Protein AF-A0A9N9JQ10-F1 (afdb_monomer_lite)

InterPro domains:
  IPR001810 F-box domain [PF12937] (67-104)
  IPR001810 F-box domain [SM00256] (65-105)
  IPR036047 F-box-like domain superfamily [SSF81383] (67-105)

Structure (mmCIF, N/CA/C/O backbone):
data_AF-A0A9N9JQ10-F1
#
_entry.id   AF-A0A9N9JQ10-F1
#
loop_
_atom_site.group_PDB
_atom_site.id
_atom_site.type_symbol
_atom_site.label_atom_id
_atom_site.label_alt_id
_atom_site.label_comp_id
_atom_site.label_asym_id
_atom_site.label_entity_id
_atom_site.label_seq_id
_atom_site.pdbx_PDB_ins_code
_atom_site.Cartn_x
_atom_site.Cartn_y
_atom_site.Cartn_z
_atom_site.occupancy
_atom_site.B_iso_or_equiv
_atom_site.auth_seq_id
_atom_site.auth_comp_id
_atom_site.auth_asym_id
_atom_site.auth_atom_id
_atom_site.pdbx_PDB_model_num
ATOM 1 N N . LYS A 1 1 ? -22.721 3.435 28.024 1.00 47.81 1 LYS A N 1
ATOM 2 C CA . LYS A 1 1 ? -23.141 2.396 27.047 1.00 47.81 1 LYS A CA 1
ATOM 3 C C . LYS A 1 1 ? -23.356 3.107 25.710 1.00 47.81 1 LYS A C 1
ATOM 5 O O . LYS A 1 1 ? -24.280 3.898 25.628 1.00 47.81 1 LYS A O 1
ATOM 10 N N . VAL A 1 2 ? -22.457 2.954 24.731 1.00 46.84 2 VAL A N 1
ATOM 11 C CA . VAL A 1 2 ? -22.598 3.618 23.416 1.00 46.84 2 VAL A CA 1
ATOM 12 C C . VAL A 1 2 ? -23.764 2.974 22.666 1.00 46.84 2 VAL A C 1
ATOM 14 O O . VAL A 1 2 ? -23.830 1.746 22.578 1.00 46.84 2 VAL A O 1
ATOM 17 N N . ASN A 1 3 ? -24.701 3.789 22.181 1.00 47.31 3 ASN A N 1
ATOM 18 C CA . ASN A 1 3 ? -25.858 3.320 21.431 1.00 47.31 3 ASN A CA 1
ATOM 19 C C . ASN A 1 3 ? -25.412 2.877 20.023 1.00 47.31 3 ASN A C 1
ATOM 21 O O . ASN A 1 3 ? -25.017 3.713 19.220 1.00 47.31 3 ASN A O 1
ATOM 25 N N . ARG A 1 4 ? -25.441 1.568 19.731 1.00 53.97 4 ARG A N 1
ATOM 26 C CA . ARG A 1 4 ? -25.053 0.999 18.418 1.00 53.97 4 ARG A CA 1
ATOM 27 C C . ARG A 1 4 ? -26.224 0.856 17.435 1.00 53.97 4 ARG A C 1
ATOM 29 O O . ARG A 1 4 ? -26.049 0.261 16.380 1.00 53.97 4 ARG A O 1
ATOM 36 N N . SER A 1 5 ? -27.415 1.342 17.792 1.00 55.88 5 SER A N 1
ATOM 37 C CA . SER A 1 5 ? -28.632 1.201 16.974 1.00 55.88 5 SER A CA 1
ATOM 38 C C . SER A 1 5 ? -28.751 2.235 15.849 1.00 55.88 5 SER A C 1
ATOM 40 O O . SER A 1 5 ? -29.550 2.051 14.939 1.00 55.88 5 SER A O 1
ATOM 42 N N . ILE A 1 6 ? -27.940 3.297 15.880 1.00 57.84 6 ILE A N 1
ATOM 43 C CA . ILE A 1 6 ? -27.966 4.377 14.891 1.00 57.84 6 ILE A CA 1
ATOM 44 C C . ILE A 1 6 ? -26.711 4.246 14.031 1.00 57.84 6 ILE A C 1
ATOM 46 O O . ILE A 1 6 ? -25.641 4.743 14.381 1.00 57.84 6 ILE A O 1
ATOM 50 N N . SER A 1 7 ? -26.810 3.529 12.914 1.00 55.62 7 SER A N 1
ATOM 51 C CA . SER A 1 7 ? -25.787 3.606 11.876 1.00 55.62 7 SER A CA 1
ATOM 52 C C . SER A 1 7 ? -26.029 4.875 11.066 1.00 55.62 7 SER A C 1
ATOM 54 O O . SER A 1 7 ? -27.005 4.949 10.323 1.00 55.62 7 SER A O 1
ATOM 56 N N . PHE A 1 8 ? -25.154 5.868 11.205 1.00 62.06 8 PHE A N 1
ATOM 57 C CA . PHE A 1 8 ? -25.150 7.025 10.314 1.00 62.06 8 PHE A CA 1
ATOM 58 C C . PHE A 1 8 ? -24.617 6.558 8.957 1.00 62.06 8 PHE A C 1
ATOM 60 O O . PHE A 1 8 ? -23.419 6.318 8.789 1.00 62.06 8 PHE A O 1
ATOM 67 N N . VAL A 1 9 ? -25.535 6.317 8.025 1.00 61.84 9 VAL A N 1
ATOM 68 C CA . VAL A 1 9 ? -25.223 5.944 6.644 1.00 61.84 9 VAL A CA 1
ATOM 69 C C . VAL A 1 9 ? -25.007 7.238 5.867 1.00 61.84 9 VAL A C 1
ATOM 71 O O . VAL A 1 9 ? -25.869 8.114 5.882 1.00 61.84 9 VAL A O 1
AT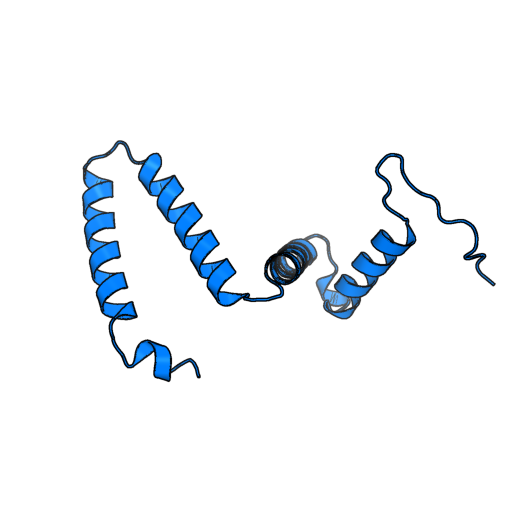OM 74 N N . ASN A 1 10 ? -23.848 7.390 5.226 1.00 66.75 10 ASN A N 1
ATOM 75 C CA . ASN A 1 10 ? -23.624 8.514 4.314 1.00 66.75 10 ASN A CA 1
ATOM 76 C C . ASN A 1 10 ? -24.435 8.309 3.013 1.00 66.75 10 ASN A C 1
ATOM 78 O O . ASN A 1 10 ? -24.823 7.184 2.710 1.00 66.75 10 ASN A O 1
ATOM 82 N N . LEU A 1 11 ? -24.631 9.356 2.205 1.00 67.06 11 LEU A N 1
ATOM 83 C CA . LEU A 1 11 ? -25.316 9.315 0.898 1.00 67.06 11 LEU A CA 1
ATOM 84 C C . LEU A 1 11 ? -24.810 8.189 -0.026 1.00 67.06 11 LEU A C 1
ATOM 86 O O . LEU A 1 11 ? -25.557 7.678 -0.852 1.00 67.06 11 LEU A O 1
ATOM 90 N N . ASN A 1 12 ? -23.560 7.761 0.162 1.00 69.31 12 ASN A N 1
ATOM 91 C CA . ASN A 1 12 ? -22.900 6.726 -0.633 1.00 69.31 12 ASN A CA 1
ATOM 92 C C . ASN A 1 12 ? -23.055 5.306 -0.047 1.00 69.31 12 ASN A C 1
ATOM 94 O O . ASN A 1 12 ? -22.368 4.387 -0.483 1.00 69.31 12 ASN A O 1
ATOM 98 N N . GLY A 1 13 ? -23.886 5.113 0.983 1.00 67.12 13 GLY A N 1
ATOM 99 C CA . GLY A 1 13 ? -24.114 3.806 1.612 1.00 67.12 13 GLY A CA 1
ATOM 100 C C . GLY A 1 13 ? -23.020 3.351 2.588 1.00 67.12 13 GLY A C 1
ATOM 101 O O . GLY A 1 13 ? -23.129 2.281 3.183 1.00 67.12 13 GLY A O 1
ATOM 102 N N . THR A 1 14 ? -21.963 4.141 2.799 1.00 67.75 14 THR A N 1
ATOM 103 C CA . THR A 1 14 ? -20.877 3.774 3.719 1.00 67.75 14 THR A CA 1
ATOM 104 C C . THR A 1 14 ? -21.297 3.989 5.173 1.00 67.75 14 THR A C 1
ATOM 106 O O . THR A 1 14 ? -21.609 5.108 5.583 1.00 67.75 14 THR A O 1
ATOM 109 N N . HIS A 1 15 ? -21.259 2.922 5.973 1.00 77.88 15 HIS A N 1
ATOM 110 C CA . HIS A 1 15 ? -21.521 2.980 7.411 1.00 77.88 15 HIS A CA 1
ATOM 111 C C . HIS A 1 15 ? -20.292 3.501 8.173 1.00 77.88 15 HIS A C 1
ATOM 113 O O . HIS A 1 15 ? -19.177 3.018 7.962 1.00 77.88 15 HIS A O 1
ATOM 119 N N . THR A 1 16 ? -20.479 4.400 9.142 1.00 78.44 16 THR A N 1
ATOM 120 C CA . THR A 1 16 ? -19.405 4.850 10.056 1.00 78.44 16 THR A CA 1
ATOM 121 C C . THR A 1 16 ? -18.677 3.690 10.739 1.00 78.44 16 THR A C 1
ATOM 123 O O . THR A 1 16 ? -17.451 3.693 10.807 1.00 78.44 16 THR A O 1
ATOM 126 N N . ASN A 1 17 ? -19.399 2.635 11.125 1.00 78.69 17 ASN A N 1
ATOM 127 C CA . ASN A 1 17 ? -18.815 1.412 11.691 1.00 78.69 17 ASN A CA 1
ATOM 128 C C . ASN A 1 17 ? -17.789 0.741 10.760 1.00 78.69 17 ASN A C 1
ATOM 130 O O . ASN A 1 17 ? -16.806 0.167 11.226 1.00 78.69 17 ASN A O 1
ATOM 134 N N . MET A 1 18 ? -18.002 0.813 9.444 1.00 80.25 18 MET A N 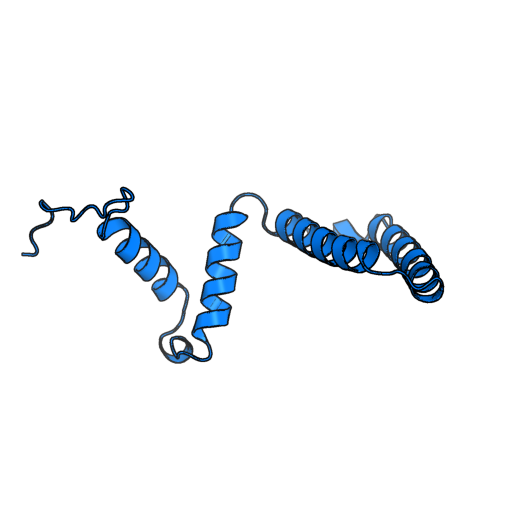1
ATOM 135 C CA . MET A 1 18 ? -17.078 0.260 8.453 1.00 80.25 18 MET A CA 1
ATOM 136 C C . MET A 1 18 ? -15.798 1.098 8.373 1.00 80.25 18 MET A C 1
ATOM 138 O O . MET A 1 18 ? -14.696 0.547 8.330 1.00 80.25 18 MET A O 1
ATOM 142 N N . ILE A 1 19 ? -15.932 2.426 8.419 1.00 81.94 19 ILE A N 1
ATOM 143 C CA . ILE A 1 19 ? -14.802 3.362 8.446 1.00 81.94 19 ILE A CA 1
ATOM 144 C C . ILE A 1 19 ? -13.982 3.152 9.728 1.00 81.94 19 ILE A C 1
ATOM 146 O O . ILE A 1 19 ? -12.772 2.934 9.664 1.00 81.94 19 ILE A O 1
ATOM 150 N N . GLU A 1 20 ? -14.632 3.122 10.892 1.00 83.88 20 GLU A N 1
ATOM 151 C CA . GLU A 1 20 ? -13.982 2.881 12.187 1.00 83.88 20 GLU A CA 1
ATOM 152 C C . GLU A 1 20 ? -13.315 1.504 12.266 1.00 83.88 20 GLU A C 1
ATOM 154 O O . GLU A 1 20 ? -12.186 1.384 12.751 1.00 83.88 20 GLU A O 1
ATOM 159 N N . GLY A 1 21 ? -13.980 0.466 11.751 1.00 85.69 21 GLY A N 1
ATOM 160 C CA . GLY A 1 21 ? -13.427 -0.883 11.652 1.00 85.69 21 GLY A CA 1
ATOM 161 C C . GLY A 1 21 ? -12.165 -0.921 10.791 1.00 85.69 21 GLY A C 1
ATOM 162 O O . GLY A 1 21 ? -11.162 -1.521 11.182 1.00 85.69 21 GLY A O 1
ATOM 163 N N . THR A 1 22 ? -12.174 -0.205 9.665 1.00 86.75 22 THR A N 1
ATOM 164 C CA . THR A 1 22 ? -11.018 -0.085 8.767 1.00 86.75 22 THR A CA 1
ATOM 165 C C . THR A 1 22 ? -9.850 0.617 9.460 1.00 86.75 22 THR A C 1
ATOM 167 O O . THR A 1 22 ? -8.737 0.086 9.488 1.00 86.75 22 THR A O 1
ATOM 170 N N . TRP A 1 23 ? -10.107 1.752 10.117 1.00 87.69 23 TRP A N 1
ATOM 171 C CA . TRP A 1 23 ? -9.094 2.474 10.893 1.00 87.69 23 TRP A CA 1
ATOM 172 C C . TRP A 1 23 ? -8.541 1.655 12.052 1.00 87.69 23 TRP A C 1
ATOM 174 O O . TRP A 1 23 ? -7.354 1.748 12.373 1.00 87.69 23 TRP A O 1
ATOM 184 N N . ARG A 1 24 ? -9.378 0.848 12.708 1.00 89.25 24 ARG A N 1
ATOM 185 C CA . ARG A 1 24 ? -8.923 -0.057 13.763 1.00 89.25 24 ARG A CA 1
ATOM 186 C C . ARG A 1 24 ? -8.013 -1.146 13.201 1.00 89.25 24 ARG A C 1
ATOM 188 O O . ARG A 1 24 ? -6.957 -1.377 13.783 1.00 89.25 24 ARG A O 1
ATOM 195 N N . GLY A 1 25 ? -8.371 -1.742 12.063 1.00 87.69 25 GLY A N 1
ATOM 196 C CA . GLY A 1 25 ? -7.531 -2.715 11.362 1.00 87.69 25 GLY A CA 1
ATOM 197 C C . GLY A 1 25 ? -6.154 -2.156 10.992 1.00 87.69 25 GLY A C 1
ATOM 198 O O . GLY A 1 25 ? -5.145 -2.812 11.243 1.00 87.69 25 GLY A O 1
ATOM 199 N N . LEU A 1 26 ? -6.101 -0.921 10.483 1.00 89.06 26 LEU A N 1
ATOM 200 C CA . LEU A 1 26 ? -4.848 -0.222 10.189 1.00 89.06 26 LEU A CA 1
ATOM 201 C C . LEU A 1 26 ? -4.024 0.018 11.465 1.00 89.06 26 LEU A C 1
ATOM 203 O O . LEU A 1 26 ? -2.864 -0.377 11.550 1.00 89.06 26 LEU A O 1
ATOM 207 N N . LYS A 1 27 ? -4.631 0.624 12.494 1.00 87.44 27 LYS A N 1
ATOM 208 C CA . LYS A 1 27 ? -3.931 0.983 13.739 1.00 87.44 27 LYS A CA 1
ATOM 209 C C . LYS A 1 27 ? -3.349 -0.226 14.470 1.00 87.44 27 LYS A C 1
ATOM 211 O O . LYS A 1 27 ? -2.299 -0.082 15.085 1.00 87.44 27 LYS A O 1
ATOM 216 N N . ILE A 1 28 ? -3.993 -1.393 14.414 1.00 89.12 28 ILE A N 1
ATOM 217 C CA . ILE A 1 28 ? -3.475 -2.626 15.035 1.00 89.12 28 ILE A CA 1
ATOM 218 C C . ILE A 1 28 ? -2.131 -3.044 14.416 1.00 89.12 28 ILE A C 1
ATOM 220 O O . ILE A 1 28 ? -1.276 -3.559 15.129 1.00 89.12 28 ILE A O 1
ATOM 224 N N . ARG A 1 29 ? -1.918 -2.784 13.120 1.00 84.31 29 ARG A N 1
ATOM 225 C CA . ARG A 1 29 ? -0.696 -3.174 12.398 1.00 84.31 29 ARG A CA 1
ATOM 226 C C . ARG A 1 29 ? 0.449 -2.169 12.537 1.00 84.31 29 ARG A C 1
ATOM 228 O O . ARG A 1 29 ? 1.601 -2.531 12.339 1.00 84.31 29 ARG A O 1
ATOM 235 N N . ILE A 1 30 ? 0.147 -0.922 12.897 1.00 88.75 30 ILE A N 1
ATOM 236 C CA . ILE A 1 30 ? 1.136 0.156 13.011 1.00 88.75 30 ILE A CA 1
ATOM 237 C C . ILE A 1 30 ? 1.441 0.413 14.485 1.00 88.75 30 ILE A C 1
ATOM 239 O O . ILE A 1 30 ? 0.545 0.779 15.257 1.00 88.75 30 ILE A O 1
ATOM 243 N N . GLN A 1 31 ? 2.711 0.296 14.884 1.00 87.94 31 GLN A N 1
ATOM 244 C CA . GLN A 1 31 ? 3.117 0.676 16.239 1.00 87.94 31 GLN A CA 1
ATOM 245 C C . GLN A 1 31 ? 2.833 2.167 16.488 1.00 87.94 31 GLN A C 1
ATOM 247 O O . GLN A 1 31 ? 3.026 2.974 15.580 1.00 87.94 31 GLN A O 1
ATOM 252 N N . PRO A 1 32 ? 2.437 2.580 17.707 1.00 88.25 32 PRO A N 1
ATOM 253 C CA . PRO A 1 32 ? 2.068 3.970 17.994 1.00 88.25 32 PRO A CA 1
ATOM 254 C C . PRO A 1 32 ? 3.095 5.016 17.535 1.00 88.25 32 PRO A C 1
ATOM 256 O O . PRO A 1 32 ? 2.705 6.033 16.970 1.00 88.25 32 PRO A O 1
ATOM 259 N N . ARG A 1 33 ? 4.396 4.725 17.690 1.00 87.12 33 ARG A N 1
ATOM 260 C CA . ARG A 1 33 ? 5.509 5.600 17.275 1.00 87.12 33 ARG A CA 1
ATOM 261 C C . ARG A 1 33 ? 5.575 5.875 15.764 1.00 87.12 33 ARG A C 1
ATOM 263 O O . ARG A 1 33 ? 6.203 6.839 15.356 1.00 87.12 33 ARG A O 1
ATOM 270 N N . TYR A 1 34 ? 4.930 5.043 14.947 1.00 85.94 34 TYR A N 1
ATOM 271 C CA . TYR A 1 34 ? 4.914 5.149 13.486 1.00 85.94 34 TYR A CA 1
ATOM 272 C C . TYR A 1 34 ? 3.601 5.721 12.930 1.00 85.94 34 TYR A C 1
ATOM 274 O O . TYR A 1 34 ? 3.411 5.763 11.720 1.00 85.94 34 TYR A O 1
ATOM 282 N N . ARG A 1 35 ? 2.683 6.175 13.796 1.00 86.25 35 ARG A N 1
ATOM 283 C CA . ARG A 1 35 ? 1.392 6.767 13.393 1.00 86.25 35 ARG A CA 1
ATOM 284 C C . ARG A 1 35 ? 1.466 8.283 13.153 1.00 86.25 35 ARG A C 1
ATOM 286 O O . ARG A 1 35 ? 0.429 8.938 13.125 1.00 86.25 35 ARG A O 1
ATOM 293 N N . GLY A 1 36 ? 2.672 8.836 13.022 1.00 87.44 36 GLY A N 1
ATOM 294 C CA . GLY A 1 36 ? 2.885 10.228 12.624 1.00 87.44 36 GLY A CA 1
ATOM 295 C C . GLY A 1 36 ? 2.574 10.443 11.143 1.00 87.44 36 GLY A C 1
ATOM 296 O O . GLY A 1 36 ? 2.642 9.497 10.359 1.00 87.44 36 GLY A O 1
ATOM 297 N N . ILE A 1 37 ? 2.251 11.683 10.766 1.00 83.25 37 ILE A N 1
ATOM 298 C CA . ILE A 1 37 ? 1.802 12.036 9.410 1.00 83.25 37 ILE A CA 1
ATOM 299 C C . ILE A 1 37 ? 2.807 11.628 8.320 1.00 83.25 37 ILE A C 1
ATOM 301 O O . ILE A 1 37 ? 2.409 11.108 7.289 1.00 83.25 37 ILE A O 1
ATOM 305 N N . GLU A 1 38 ? 4.107 11.733 8.601 1.00 83.56 38 GLU A N 1
ATOM 306 C CA . GLU A 1 38 ? 5.182 11.390 7.657 1.00 83.56 38 GLU A CA 1
ATOM 307 C C . GLU A 1 38 ? 5.348 9.880 7.426 1.00 83.56 38 GLU A C 1
ATOM 309 O O . GLU A 1 38 ? 5.864 9.439 6.401 1.00 83.56 38 GLU A O 1
ATOM 314 N N . LEU A 1 39 ? 4.954 9.061 8.404 1.00 82.19 39 LEU A N 1
ATOM 315 C CA . LEU A 1 39 ? 5.185 7.615 8.373 1.00 82.19 39 LEU A CA 1
ATOM 316 C C . LEU A 1 39 ? 3.916 6.848 8.026 1.00 82.19 39 LEU A C 1
ATOM 318 O O . LEU A 1 39 ? 3.994 5.803 7.378 1.00 82.19 39 LEU A O 1
ATOM 322 N N . ILE A 1 40 ? 2.751 7.369 8.414 1.00 86.62 40 ILE A N 1
ATOM 323 C CA . ILE A 1 40 ? 1.469 6.692 8.241 1.00 86.62 40 ILE A CA 1
ATOM 324 C C . ILE A 1 40 ? 1.106 6.488 6.769 1.00 86.62 40 ILE A C 1
ATOM 326 O O . ILE A 1 40 ? 0.463 5.490 6.457 1.00 86.62 40 ILE A O 1
ATOM 330 N N . GLU A 1 41 ? 1.566 7.356 5.864 1.00 88.00 41 GLU A N 1
ATOM 331 C CA . GLU A 1 41 ? 1.336 7.231 4.419 1.00 88.00 41 GLU A CA 1
ATOM 332 C C . GLU A 1 41 ? 1.856 5.906 3.854 1.00 88.00 41 GLU A C 1
ATOM 334 O O . GLU A 1 41 ? 1.142 5.218 3.125 1.00 88.00 41 GLU A O 1
ATOM 339 N N . LYS A 1 42 ? 3.063 5.486 4.254 1.00 86.81 42 LYS A N 1
ATOM 340 C CA . LYS A 1 42 ? 3.661 4.220 3.796 1.00 86.81 42 LYS A CA 1
ATOM 341 C C . LYS A 1 42 ? 2.831 3.020 4.251 1.00 86.81 42 LYS A C 1
ATOM 343 O O . LYS A 1 42 ? 2.554 2.116 3.467 1.00 86.81 42 LYS A O 1
ATOM 348 N N . TYR A 1 43 ? 2.377 3.045 5.502 1.00 88.75 43 TYR A N 1
ATOM 349 C CA . TYR A 1 43 ? 1.528 1.988 6.047 1.00 88.75 43 TYR A CA 1
ATOM 350 C C . TYR A 1 43 ? 0.113 2.001 5.464 1.00 88.75 43 TYR A C 1
ATOM 352 O O . TYR A 1 43 ? -0.496 0.944 5.322 1.00 88.75 43 TYR A O 1
ATOM 360 N N . LEU A 1 44 ? -0.424 3.176 5.124 1.00 90.25 44 LEU A N 1
ATOM 361 C CA . LEU A 1 44 ? -1.696 3.306 4.416 1.00 90.25 44 LEU A CA 1
ATOM 362 C C . LEU A 1 44 ? -1.600 2.680 3.027 1.00 90.25 44 LEU A C 1
ATOM 364 O O . LEU A 1 44 ? -2.466 1.886 2.663 1.00 90.25 44 LEU A O 1
ATOM 368 N N . LEU A 1 45 ? -0.531 2.986 2.291 1.00 90.25 45 LEU A N 1
ATOM 369 C CA . LEU A 1 45 ? -0.286 2.424 0.969 1.00 90.25 45 LEU A CA 1
ATOM 370 C C . LEU A 1 45 ? -0.159 0.899 1.032 1.00 90.25 45 LEU A C 1
ATOM 372 O O . LEU A 1 45 ? -0.853 0.198 0.298 1.00 90.25 45 LEU A O 1
ATOM 376 N N . GLU A 1 46 ? 0.634 0.373 1.968 1.00 90.12 46 GLU A N 1
ATOM 377 C CA . GLU A 1 46 ? 0.748 -1.073 2.187 1.00 90.12 46 GLU A CA 1
ATOM 378 C C . GLU A 1 46 ? -0.598 -1.707 2.575 1.00 90.12 46 GLU A C 1
ATOM 380 O O . GLU A 1 46 ? -0.965 -2.777 2.087 1.00 90.12 46 GLU A O 1
ATOM 385 N N . PHE A 1 47 ? -1.366 -1.059 3.451 1.00 90.12 47 PHE A N 1
ATOM 386 C CA . PHE A 1 47 ? -2.659 -1.572 3.891 1.00 90.12 47 PHE A CA 1
ATOM 387 C C . PHE A 1 47 ? -3.670 -1.643 2.744 1.00 90.12 47 PHE A C 1
ATOM 389 O O . PHE A 1 47 ? -4.362 -2.653 2.603 1.00 90.12 47 PHE A O 1
ATOM 396 N N . ILE A 1 48 ? -3.738 -0.601 1.912 1.00 90.56 48 ILE A N 1
ATOM 397 C CA . ILE A 1 48 ? -4.577 -0.572 0.709 1.00 90.56 48 ILE A CA 1
ATOM 398 C C . ILE A 1 48 ? -4.128 -1.667 -0.258 1.00 90.56 48 ILE A C 1
ATOM 400 O O . ILE A 1 48 ? -4.960 -2.442 -0.730 1.00 90.56 48 ILE A O 1
ATOM 404 N N . TRP A 1 49 ? -2.818 -1.778 -0.490 1.00 91.38 49 TRP A N 1
ATOM 405 C CA . TRP A 1 49 ? -2.227 -2.788 -1.360 1.00 91.38 49 TRP A CA 1
ATOM 406 C C . TRP A 1 49 ? -2.628 -4.205 -0.948 1.00 91.38 49 TRP A C 1
ATOM 408 O O . TRP A 1 49 ? -3.178 -4.966 -1.743 1.00 91.38 49 TRP A O 1
ATOM 418 N N . ARG A 1 50 ? -2.443 -4.544 0.332 1.00 90.44 50 ARG A N 1
ATOM 419 C CA . ARG A 1 50 ? -2.771 -5.875 0.850 1.00 90.44 50 ARG A CA 1
ATOM 420 C C . ARG A 1 50 ? -4.255 -6.209 0.768 1.00 90.44 50 ARG A C 1
ATOM 422 O O . ARG A 1 50 ? -4.575 -7.377 0.613 1.00 90.44 50 ARG A O 1
ATOM 429 N N . ARG A 1 51 ? -5.154 -5.224 0.873 1.00 90.44 51 ARG A N 1
ATOM 430 C CA . ARG A 1 51 ? -6.598 -5.456 0.692 1.00 90.44 51 ARG A CA 1
ATOM 431 C C . ARG A 1 51 ? -6.971 -5.626 -0.774 1.00 90.44 51 ARG A C 1
ATOM 433 O O . ARG A 1 51 ? -7.785 -6.480 -1.093 1.00 90.44 51 ARG A O 1
ATOM 440 N N . LYS A 1 52 ? -6.380 -4.828 -1.666 1.00 90.88 52 LYS A N 1
ATOM 441 C CA . LYS A 1 52 ? -6.624 -4.932 -3.111 1.00 90.88 52 LYS A CA 1
ATOM 442 C C . LYS A 1 52 ? -6.135 -6.274 -3.672 1.00 90.88 52 LYS A C 1
ATOM 444 O O . LYS A 1 52 ? -6.765 -6.820 -4.569 1.00 90.88 52 LYS A O 1
ATOM 449 N N . HIS A 1 53 ? -5.046 -6.803 -3.117 1.00 91.94 53 HIS A N 1
ATOM 450 C CA . HIS A 1 53 ? -4.375 -8.018 -3.581 1.00 91.94 53 HIS A CA 1
ATOM 451 C C . HIS A 1 53 ? -4.421 -9.160 -2.549 1.00 91.94 53 HIS A C 1
ATOM 453 O O . HIS A 1 53 ? -3.512 -9.985 -2.507 1.00 91.94 53 HIS A O 1
ATOM 459 N N . GLU A 1 54 ? -5.471 -9.218 -1.718 1.00 87.94 54 GLU A N 1
ATOM 460 C CA . GLU A 1 54 ? -5.589 -10.142 -0.570 1.00 87.94 54 GLU A CA 1
ATOM 461 C C . GLU A 1 54 ? -5.381 -11.618 -0.948 1.00 87.94 54 GLU A C 1
ATOM 463 O O . GLU A 1 54 ? -4.815 -12.381 -0.170 1.00 87.94 54 GLU A O 1
ATOM 468 N N . ASN A 1 55 ? -5.751 -11.993 -2.174 1.00 88.19 55 ASN A N 1
ATOM 469 C CA . ASN A 1 55 ? -5.638 -13.364 -2.669 1.00 88.19 55 ASN A CA 1
ATOM 470 C C . ASN A 1 55 ? -4.270 -13.693 -3.291 1.00 88.19 55 ASN A C 1
ATOM 472 O O . ASN A 1 55 ? -3.916 -14.865 -3.378 1.00 88.19 55 ASN A O 1
ATOM 476 N N . ASN A 1 56 ? -3.513 -12.694 -3.762 1.00 90.06 56 ASN A N 1
ATOM 477 C CA . ASN A 1 56 ? -2.207 -12.905 -4.392 1.00 90.06 56 ASN A CA 1
ATOM 478 C C . ASN A 1 56 ? -1.380 -11.607 -4.427 1.00 90.06 56 ASN A C 1
ATOM 480 O O . ASN A 1 56 ? -1.432 -10.829 -5.383 1.00 90.06 56 ASN A O 1
ATOM 484 N N . LEU A 1 57 ? -0.599 -11.380 -3.367 1.00 88.31 57 LEU A N 1
ATOM 485 C CA . LEU A 1 57 ? 0.223 -10.175 -3.214 1.00 88.31 57 LEU A CA 1
ATOM 486 C C . LEU A 1 57 ? 1.344 -10.083 -4.253 1.00 88.31 57 LEU A C 1
ATOM 488 O O . LEU A 1 57 ? 1.676 -8.982 -4.687 1.00 88.31 57 LEU A O 1
ATOM 492 N N . TRP A 1 58 ? 1.936 -11.225 -4.616 1.00 86.56 58 TRP A N 1
ATOM 493 C CA . TRP A 1 58 ? 3.090 -11.273 -5.510 1.00 86.56 58 TRP A CA 1
ATOM 494 C C . TRP A 1 58 ? 2.688 -11.019 -6.957 1.00 86.56 58 TRP A C 1
ATOM 496 O O . TRP A 1 58 ? 3.262 -10.145 -7.601 1.00 86.56 58 TRP A O 1
ATOM 506 N N . GLN A 1 59 ? 1.643 -11.699 -7.436 1.00 85.44 59 GLN A N 1
ATOM 507 C CA . GLN A 1 59 ? 1.116 -11.444 -8.775 1.00 85.44 59 GLN A CA 1
ATOM 508 C C . GLN A 1 59 ? 0.653 -9.994 -8.910 1.00 85.44 59 GLN A C 1
ATOM 510 O O . GLN A 1 59 ? 1.003 -9.336 -9.881 1.00 85.44 59 GLN A O 1
ATOM 515 N N . GLY A 1 60 ? -0.030 -9.459 -7.890 1.00 88.19 60 GLY A N 1
ATOM 516 C CA . GLY A 1 60 ? -0.405 -8.048 -7.872 1.00 88.19 60 GLY A CA 1
ATOM 517 C C . GLY A 1 60 ? 0.789 -7.110 -8.057 1.00 88.19 60 GLY A C 1
ATOM 518 O O . GLY A 1 60 ?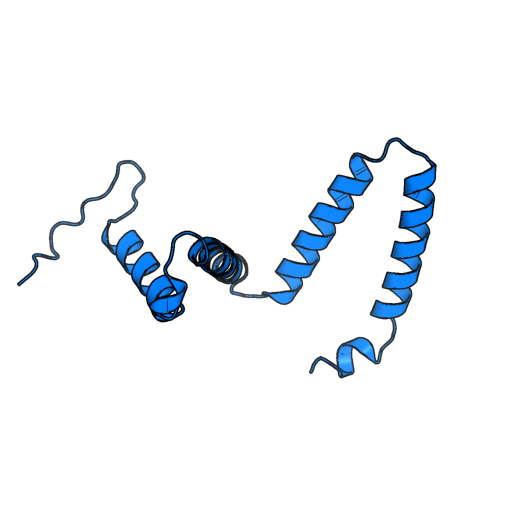 0.678 -6.112 -8.766 1.00 88.19 60 GLY A O 1
ATOM 519 N N . LEU A 1 61 ? 1.938 -7.439 -7.456 1.00 87.38 61 LEU A N 1
ATOM 520 C CA . LEU A 1 61 ? 3.146 -6.615 -7.540 1.00 87.38 61 LEU A CA 1
ATOM 521 C C . LEU A 1 61 ? 3.737 -6.664 -8.943 1.00 87.38 61 LEU A C 1
ATOM 523 O O . LEU A 1 61 ? 4.066 -5.617 -9.497 1.00 87.38 61 LEU A O 1
ATOM 527 N N . LEU A 1 62 ? 3.832 -7.863 -9.519 1.00 87.12 62 LEU A N 1
ATOM 528 C CA . LEU A 1 62 ? 4.293 -8.053 -10.890 1.00 87.12 62 LEU A CA 1
ATOM 529 C C . LEU A 1 62 ? 3.398 -7.306 -11.884 1.00 87.12 62 LEU A C 1
ATOM 531 O O . LEU A 1 62 ? 3.920 -6.602 -12.744 1.00 87.12 62 LEU A O 1
ATOM 535 N N . ASP A 1 63 ? 2.076 -7.384 -11.722 1.00 84.75 63 ASP A N 1
ATOM 536 C CA . ASP A 1 63 ? 1.116 -6.697 -12.589 1.00 84.75 63 ASP A CA 1
ATOM 537 C C . ASP A 1 63 ? 1.281 -5.171 -12.515 1.00 84.75 63 ASP A C 1
ATOM 539 O O . ASP A 1 63 ? 1.321 -4.500 -13.545 1.00 84.75 63 ASP A O 1
ATOM 543 N N . ALA A 1 64 ? 1.436 -4.609 -11.310 1.00 85.44 64 ALA A N 1
ATOM 544 C CA . ALA A 1 64 ? 1.636 -3.168 -11.140 1.00 85.44 64 ALA A CA 1
ATOM 545 C C . ALA A 1 64 ? 2.978 -2.689 -11.713 1.00 85.44 64 ALA A C 1
ATOM 547 O O . ALA A 1 64 ? 3.044 -1.624 -12.329 1.00 85.44 64 ALA A O 1
ATOM 548 N N . LEU A 1 65 ? 4.049 -3.470 -11.540 1.00 85.50 65 LEU A N 1
ATOM 549 C CA . LEU A 1 65 ? 5.341 -3.174 -12.157 1.00 85.50 65 LEU A CA 1
ATOM 550 C C . LEU A 1 65 ? 5.241 -3.233 -13.683 1.00 85.50 65 LEU A C 1
ATOM 552 O O . LEU A 1 65 ? 5.725 -2.326 -14.358 1.00 85.50 65 LEU A O 1
ATOM 556 N N . LEU A 1 66 ? 4.572 -4.251 -14.226 1.00 81.88 66 LEU A N 1
ATOM 557 C CA . LEU A 1 66 ? 4.369 -4.410 -15.661 1.00 81.88 66 LEU A CA 1
ATOM 558 C C . LEU A 1 66 ? 3.512 -3.281 -16.246 1.00 81.88 66 LEU A C 1
ATOM 560 O O . LEU A 1 66 ? 3.815 -2.805 -17.338 1.00 81.88 66 LEU A O 1
ATOM 564 N N . GLU A 1 67 ? 2.496 -2.802 -15.525 1.00 79.75 67 GLU A N 1
ATOM 565 C CA . GLU A 1 67 ? 1.700 -1.630 -15.908 1.00 79.75 67 GLU A CA 1
ATOM 566 C C . GLU A 1 67 ? 2.566 -0.366 -15.991 1.00 79.75 67 GLU A C 1
ATOM 568 O O . GLU A 1 67 ? 2.510 0.351 -16.990 1.00 79.75 67 GLU A O 1
ATOM 573 N N . ILE A 1 68 ? 3.389 -0.096 -14.971 1.00 82.31 68 ILE A N 1
ATOM 574 C CA . ILE A 1 68 ? 4.294 1.065 -14.949 1.00 82.31 68 ILE A CA 1
ATOM 575 C C . ILE A 1 68 ? 5.275 0.987 -16.113 1.00 82.31 68 ILE A C 1
ATOM 577 O O . ILE A 1 68 ? 5.428 1.948 -16.865 1.00 82.31 68 ILE A O 1
ATOM 581 N N . VAL A 1 69 ? 5.902 -0.173 -16.279 1.00 80.75 69 VAL A N 1
ATOM 582 C CA . VAL A 1 69 ? 6.836 -0.442 -17.365 1.00 80.75 69 VAL A CA 1
ATOM 583 C C . VAL A 1 69 ? 6.143 -0.214 -18.710 1.00 80.75 69 VAL A C 1
ATOM 585 O O . VAL A 1 69 ? 6.636 0.568 -19.515 1.00 80.75 69 VAL A O 1
ATOM 588 N N . SER A 1 70 ? 4.955 -0.785 -18.926 1.00 71.38 70 SER A N 1
ATOM 589 C CA . SER A 1 70 ? 4.171 -0.615 -20.161 1.00 71.38 70 SER A CA 1
ATOM 590 C C . SER A 1 70 ? 3.786 0.843 -20.424 1.00 71.38 70 SER A C 1
ATOM 592 O O . SER A 1 70 ? 3.811 1.293 -21.565 1.00 71.38 70 SER A O 1
ATOM 594 N N . ARG A 1 71 ? 3.445 1.614 -19.385 1.00 73.25 71 ARG A N 1
ATOM 595 C CA . ARG A 1 71 ? 3.163 3.052 -19.517 1.00 73.25 71 ARG A CA 1
ATOM 596 C C . ARG A 1 71 ? 4.395 3.846 -19.920 1.00 73.25 71 ARG A C 1
ATOM 598 O O . ARG A 1 71 ? 4.274 4.731 -20.758 1.00 73.25 71 ARG A O 1
ATOM 605 N N . ILE A 1 72 ? 5.553 3.521 -19.348 1.00 76.88 72 ILE A N 1
ATOM 606 C CA . ILE A 1 72 ? 6.830 4.114 -19.750 1.00 76.88 72 ILE A CA 1
ATOM 607 C C . ILE A 1 72 ? 7.092 3.784 -21.223 1.00 76.88 72 ILE A C 1
ATOM 609 O O . ILE A 1 72 ? 7.310 4.694 -22.011 1.00 76.88 72 ILE A O 1
ATOM 613 N N . PHE A 1 73 ? 6.958 2.514 -21.618 1.00 68.44 73 PHE A N 1
ATOM 614 C CA . PHE A 1 73 ? 7.092 2.065 -23.008 1.00 68.44 73 PHE A CA 1
ATOM 615 C C . PHE A 1 73 ? 6.185 2.814 -23.991 1.00 68.44 73 PHE A C 1
ATOM 617 O O . PHE A 1 73 ? 6.640 3.194 -25.062 1.00 68.44 73 PHE A O 1
ATOM 624 N N . ASN A 1 74 ? 4.919 3.042 -23.636 1.00 64.12 74 ASN A N 1
ATOM 625 C CA . ASN A 1 74 ? 3.953 3.715 -24.510 1.00 64.12 74 ASN A CA 1
ATOM 626 C C . ASN A 1 74 ? 4.157 5.238 -24.605 1.00 64.12 74 ASN A C 1
ATOM 628 O O . ASN A 1 74 ? 3.539 5.874 -25.453 1.00 64.12 74 ASN A O 1
ATOM 632 N N . HIS A 1 75 ? 4.990 5.819 -23.740 1.00 63.59 75 HIS A N 1
ATOM 633 C CA . HIS A 1 75 ? 5.391 7.229 -23.779 1.00 63.59 75 HIS A CA 1
ATOM 634 C C . HIS A 1 75 ? 6.837 7.425 -24.252 1.00 63.59 75 HIS A C 1
ATOM 636 O O . HIS A 1 75 ? 7.353 8.542 -24.223 1.00 63.59 75 HIS A O 1
ATOM 642 N N . ILE A 1 76 ? 7.496 6.349 -24.682 1.00 59.53 76 ILE A N 1
ATOM 643 C CA . ILE A 1 76 ? 8.811 6.404 -25.303 1.00 59.53 76 ILE A CA 1
ATOM 644 C C . ILE A 1 76 ? 8.620 6.616 -26.802 1.00 59.53 76 ILE A C 1
ATOM 646 O O . ILE A 1 76 ? 8.357 5.685 -27.560 1.00 59.53 76 ILE A O 1
ATOM 650 N N . ASP A 1 77 ? 8.773 7.871 -27.211 1.00 59.44 77 ASP A N 1
ATOM 651 C CA . ASP A 1 77 ? 8.844 8.270 -28.619 1.00 59.44 77 ASP A CA 1
ATOM 652 C C . ASP A 1 77 ? 10.298 8.248 -29.153 1.00 59.44 77 ASP A C 1
ATOM 654 O O . ASP A 1 77 ? 10.516 8.387 -30.358 1.00 59.44 77 ASP A O 1
ATOM 658 N N . ASP A 1 78 ? 11.311 8.065 -28.284 1.00 60.53 78 ASP A N 1
ATOM 659 C CA . ASP A 1 78 ? 12.735 8.045 -28.665 1.00 60.53 78 ASP A CA 1
ATOM 660 C C . ASP A 1 78 ? 13.225 6.615 -29.018 1.00 60.53 78 ASP A C 1
ATOM 662 O O . ASP A 1 78 ? 13.203 5.711 -28.172 1.00 60.53 78 ASP A O 1
ATOM 666 N N . PRO A 1 79 ? 13.749 6.389 -30.242 1.00 57.22 79 PRO A N 1
ATOM 667 C CA . PRO A 1 79 ? 14.296 5.104 -30.686 1.00 57.22 79 PRO A CA 1
ATOM 668 C C . PRO A 1 79 ? 15.397 4.497 -29.797 1.00 57.22 79 PRO A C 1
ATOM 670 O O . PRO A 1 79 ? 15.632 3.286 -29.857 1.00 57.22 79 PRO A O 1
ATOM 673 N N . LYS A 1 80 ? 16.109 5.300 -28.995 1.00 61.03 80 LYS A N 1
ATOM 674 C CA . LYS A 1 80 ? 17.191 4.814 -28.117 1.00 61.03 80 LYS A CA 1
ATOM 675 C C . LYS A 1 80 ? 16.667 4.068 -26.893 1.00 61.03 80 LYS A C 1
ATOM 677 O O . LYS A 1 80 ? 17.255 3.060 -26.495 1.00 61.03 80 LYS A O 1
ATOM 682 N N . ASP A 1 81 ? 15.545 4.507 -26.340 1.00 60.06 81 ASP A N 1
ATOM 683 C CA . ASP A 1 81 ? 14.961 3.912 -25.138 1.00 60.06 81 ASP A CA 1
ATOM 684 C C . ASP A 1 81 ? 14.321 2.547 -25.449 1.00 60.06 81 ASP A C 1
ATOM 686 O O . ASP A 1 81 ? 14.412 1.612 -24.648 1.00 60.06 81 ASP A O 1
ATOM 690 N N . PHE A 1 82 ? 13.806 2.359 -26.671 1.00 63.41 82 PHE A N 1
ATOM 691 C CA . PHE A 1 82 ? 13.344 1.054 -27.159 1.00 63.41 82 PHE A CA 1
ATOM 692 C C . PHE A 1 82 ? 14.466 -0.003 -27.176 1.00 63.41 82 PHE A C 1
ATOM 694 O O . PHE A 1 82 ? 14.243 -1.161 -26.808 1.00 63.41 82 PHE A O 1
ATOM 701 N N . GLN A 1 83 ? 15.699 0.376 -27.542 1.00 64.81 83 GLN A N 1
ATOM 702 C CA . GLN A 1 83 ? 16.837 -0.552 -27.538 1.00 64.81 83 GLN A CA 1
ATOM 703 C C . GLN A 1 83 ? 17.220 -0.991 -26.123 1.00 64.81 83 GLN A C 1
ATOM 705 O O . GLN A 1 83 ? 17.394 -2.190 -25.888 1.00 64.81 83 GLN A O 1
ATOM 710 N N . VAL A 1 84 ? 17.305 -0.050 -25.176 1.00 68.06 84 VAL A N 1
ATOM 711 C CA . VAL A 1 84 ? 17.594 -0.350 -23.763 1.00 68.06 84 VAL A CA 1
ATOM 712 C C . VAL A 1 84 ? 16.568 -1.334 -23.222 1.00 68.06 84 VAL A C 1
ATOM 714 O O . VAL A 1 84 ? 16.916 -2.338 -22.601 1.00 68.06 84 VAL A O 1
ATOM 717 N N . LEU A 1 85 ? 15.301 -1.091 -23.522 1.00 58.62 85 LEU A N 1
ATOM 718 C CA . LEU A 1 85 ? 14.221 -1.890 -22.994 1.00 58.62 85 LEU A CA 1
ATOM 719 C C . LEU A 1 85 ? 14.092 -3.273 -23.639 1.00 58.62 85 LEU A C 1
ATOM 721 O O . LEU A 1 85 ? 13.801 -4.244 -22.941 1.00 58.62 85 LEU A O 1
ATOM 725 N N . SER A 1 86 ? 14.377 -3.403 -24.937 1.00 64.50 86 SER A N 1
ATOM 726 C CA . SER A 1 86 ? 14.476 -4.716 -25.590 1.00 64.50 86 SER A CA 1
ATOM 727 C C . SER A 1 86 ? 15.588 -5.577 -24.974 1.00 64.50 86 SER A C 1
ATOM 729 O O . SER A 1 86 ? 15.425 -6.790 -24.814 1.00 64.50 86 SER A O 1
ATOM 731 N N . ARG A 1 87 ? 16.694 -4.944 -24.555 1.00 72.62 87 ARG A N 1
ATOM 732 C CA . ARG A 1 87 ? 17.805 -5.610 -23.872 1.00 72.62 87 ARG A CA 1
ATOM 733 C C . ARG A 1 87 ? 17.397 -6.069 -22.476 1.00 72.62 87 ARG A C 1
ATOM 735 O O . ARG A 1 87 ? 17.541 -7.248 -22.166 1.00 72.62 87 ARG A O 1
ATOM 742 N N . VAL A 1 88 ? 16.812 -5.168 -21.686 1.00 71.69 88 VAL A N 1
ATOM 743 C CA . VAL A 1 88 ? 16.314 -5.469 -20.336 1.00 71.69 88 VAL A CA 1
ATOM 744 C C . VAL A 1 88 ? 15.264 -6.582 -20.399 1.00 71.69 88 VAL A C 1
ATOM 746 O O . VAL A 1 88 ? 15.401 -7.588 -19.719 1.00 71.69 88 VAL A O 1
ATOM 749 N N . SER A 1 89 ? 14.267 -6.499 -21.281 1.00 67.88 89 SER A N 1
ATOM 750 C CA . SER A 1 89 ? 13.250 -7.551 -21.422 1.00 67.88 89 SER A CA 1
ATOM 751 C C . SER A 1 89 ? 13.857 -8.937 -21.694 1.00 67.88 89 SER A C 1
ATOM 753 O O . SER A 1 89 ? 13.435 -9.923 -21.090 1.00 67.88 89 SER A O 1
ATOM 755 N N . LYS A 1 90 ? 14.886 -9.020 -22.546 1.00 74.94 90 LYS A N 1
ATOM 756 C CA . LYS A 1 90 ? 15.584 -10.276 -22.856 1.00 74.94 90 LYS A CA 1
ATOM 757 C C . LYS A 1 90 ? 16.363 -10.829 -21.657 1.00 74.94 90 LYS A C 1
ATOM 759 O O . LYS A 1 90 ? 16.327 -12.034 -21.420 1.00 74.94 90 LYS A O 1
ATOM 764 N N . GLU A 1 91 ? 17.031 -9.957 -20.905 1.00 72.94 91 GLU A N 1
ATOM 765 C CA . GLU A 1 91 ? 17.761 -10.317 -19.683 1.00 72.94 91 GLU A CA 1
ATOM 766 C C . GLU A 1 91 ? 16.805 -10.822 -18.594 1.00 72.94 91 GLU A C 1
ATOM 768 O O . GLU A 1 91 ? 17.013 -11.893 -18.030 1.00 72.94 91 GLU A O 1
ATOM 773 N N . TRP A 1 92 ? 15.699 -10.114 -18.351 1.00 64.75 92 TRP A N 1
ATOM 774 C CA . TRP A 1 92 ? 14.706 -10.512 -17.349 1.00 64.75 92 TRP A CA 1
ATOM 775 C C . TRP A 1 92 ? 14.003 -11.819 -17.714 1.00 64.75 92 TRP A C 1
ATOM 777 O O . TRP A 1 92 ? 13.715 -12.625 -16.833 1.00 64.75 92 TRP A O 1
ATOM 787 N N . LYS A 1 93 ? 13.783 -12.076 -19.007 1.00 65.12 93 LYS A N 1
ATOM 788 C CA . LYS A 1 93 ? 13.227 -13.348 -19.476 1.00 65.12 93 LYS A CA 1
ATOM 789 C C . LYS A 1 93 ? 14.175 -14.519 -19.201 1.00 65.12 93 LYS A C 1
ATOM 791 O O . LYS A 1 93 ? 13.730 -15.536 -18.694 1.00 65.12 93 LYS A O 1
ATOM 796 N N . GLN A 1 94 ? 15.484 -14.346 -19.408 1.00 70.12 94 GLN A N 1
ATOM 797 C CA . GLN A 1 94 ? 16.480 -15.357 -19.021 1.00 70.12 94 GLN A CA 1
ATOM 798 C C . GLN A 1 94 ? 16.515 -15.620 -17.513 1.00 70.12 94 GLN A C 1
ATOM 800 O O . GLN A 1 94 ? 16.679 -16.765 -17.104 1.00 70.12 94 GLN A O 1
ATOM 805 N N . VAL A 1 95 ? 16.360 -14.580 -16.691 1.00 65.69 95 VAL A N 1
ATOM 806 C CA . VAL A 1 95 ? 16.343 -14.715 -15.226 1.00 65.69 95 VAL A CA 1
ATOM 807 C C . VAL A 1 95 ? 15.096 -15.464 -14.750 1.00 65.69 95 VAL A C 1
ATOM 809 O O . VAL A 1 95 ? 15.201 -16.327 -13.884 1.00 65.69 95 VAL A O 1
ATOM 812 N N . LEU A 1 96 ? 13.930 -15.167 -15.329 1.00 58.00 96 LEU A N 1
ATOM 813 C CA . LEU A 1 96 ? 12.656 -15.797 -14.965 1.00 58.00 96 LEU A CA 1
ATOM 814 C C . LEU A 1 96 ? 12.515 -17.232 -15.501 1.00 58.00 96 LEU A C 1
ATOM 816 O O . LEU A 1 96 ? 11.889 -18.063 -14.840 1.00 58.00 96 LEU A O 1
ATOM 820 N N . ASP A 1 97 ? 13.109 -17.525 -16.662 1.00 65.38 97 ASP A N 1
ATOM 821 C CA . ASP A 1 97 ? 13.138 -18.864 -17.270 1.00 65.38 97 ASP A CA 1
ATOM 822 C C . ASP A 1 97 ? 14.185 -19.784 -16.613 1.00 65.38 97 ASP A C 1
ATOM 824 O O . ASP A 1 97 ? 14.179 -21.000 -16.832 1.00 65.38 97 ASP A O 1
ATOM 828 N N . HIS A 1 98 ? 15.089 -19.240 -15.790 1.00 62.72 98 HIS A N 1
ATOM 829 C CA . HIS A 1 98 ? 16.031 -20.056 -15.038 1.00 62.72 98 HIS A CA 1
ATOM 830 C C . HIS A 1 98 ? 15.285 -20.792 -13.917 1.00 62.72 98 HIS A C 1
ATOM 832 O O . HIS A 1 98 ? 14.869 -20.203 -12.920 1.00 62.72 98 HIS A O 1
ATOM 838 N N . HIS A 1 99 ? 15.141 -22.109 -14.085 1.00 53.66 99 HIS A N 1
ATOM 839 C CA . HIS A 1 99 ? 14.384 -23.028 -13.222 1.00 53.66 99 HIS A CA 1
ATOM 840 C C . HIS A 1 99 ? 14.698 -22.887 -11.713 1.00 53.66 99 HIS A C 1
ATOM 842 O O . HIS A 1 99 ? 13.836 -23.137 -10.877 1.00 53.66 99 HIS A O 1
ATOM 848 N N . SER A 1 100 ? 15.902 -22.419 -11.364 1.00 56.06 100 SER A N 1
ATOM 849 C CA . SER A 1 100 ? 16.356 -22.215 -9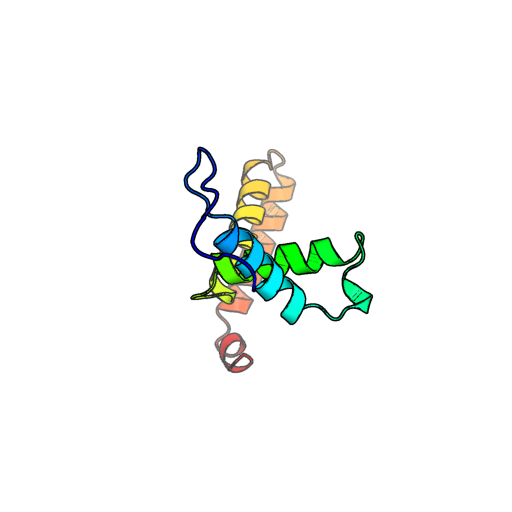.981 1.00 56.06 100 SER A CA 1
ATOM 850 C C . SER A 1 100 ? 15.842 -20.938 -9.301 1.00 56.06 100 SER A C 1
ATOM 852 O O . SER A 1 100 ? 15.995 -20.801 -8.090 1.00 56.06 100 SER A O 1
ATOM 854 N N . PHE A 1 101 ? 15.284 -19.969 -10.038 1.00 50.97 101 PHE A N 1
ATOM 855 C CA . PHE A 1 101 ? 14.766 -18.736 -9.430 1.00 50.97 101 PHE A CA 1
ATOM 856 C C . PHE A 1 101 ? 13.530 -19.022 -8.566 1.00 50.97 101 PHE A C 1
ATOM 858 O O . PHE A 1 101 ? 13.388 -18.476 -7.473 1.00 50.97 101 PHE A O 1
ATOM 865 N N . TRP A 1 102 ? 12.672 -19.935 -9.026 1.00 50.28 102 TRP A N 1
ATOM 866 C CA . TRP A 1 102 ? 11.450 -20.330 -8.325 1.00 50.28 102 TRP A CA 1
ATOM 867 C C . TRP A 1 102 ? 11.722 -21.240 -7.117 1.00 50.28 102 TRP A C 1
ATOM 869 O O . TRP A 1 102 ? 10.983 -21.171 -6.141 1.00 50.28 102 TRP A O 1
ATOM 879 N N . GLU A 1 103 ? 12.811 -22.018 -7.139 1.00 51.09 103 GLU A N 1
ATOM 880 C CA . GLU A 1 103 ? 13.233 -22.894 -6.029 1.00 51.09 103 GLU A CA 1
ATOM 881 C C . GLU A 1 103 ? 13.802 -22.121 -4.827 1.00 51.09 103 GLU A C 1
ATOM 883 O O . GLU A 1 103 ? 13.773 -22.617 -3.707 1.00 51.09 103 GLU A O 1
ATOM 888 N N . TYR A 1 104 ? 14.298 -20.896 -5.030 1.00 52.59 104 TYR A N 1
ATOM 889 C CA . TYR A 1 104 ? 14.860 -20.061 -3.958 1.00 52.59 104 TYR A CA 1
ATOM 890 C C . TYR A 1 104 ? 13.795 -19.293 -3.152 1.00 52.59 104 TYR A C 1
ATOM 892 O O . TYR A 1 104 ? 14.119 -18.651 -2.151 1.00 52.59 104 TYR A O 1
ATOM 900 N N . LEU A 1 105 ? 12.539 -19.306 -3.613 1.00 47.22 105 LEU A N 1
ATOM 901 C CA . LEU A 1 105 ? 11.431 -18.511 -3.068 1.00 47.22 105 LEU A CA 1
ATOM 902 C C . LEU A 1 105 ? 10.328 -19.358 -2.401 1.00 47.22 105 LEU A C 1
ATOM 904 O O . LEU A 1 105 ? 9.349 -18.787 -1.914 1.00 47.22 105 LEU A O 1
ATOM 908 N N . THR A 1 106 ? 10.494 -20.685 -2.358 1.00 38.88 106 THR A N 1
ATOM 909 C CA . THR A 1 106 ? 9.675 -21.657 -1.605 1.00 38.88 106 THR A CA 1
ATOM 910 C C . THR A 1 106 ? 10.446 -22.215 -0.423 1.00 38.88 106 THR A C 1
ATOM 912 O O . THR A 1 106 ? 9.857 -22.283 0.678 1.00 38.88 106 THR A O 1
#

Organism: NCBI:txid94023

Foldseek 3Di:
DDDPPDFPQDPVRDTPVNVVVLVVVLPVPDDPVQCDPVRSVVSVVVSVLCVVQVPHSPVSVVVVVVVVVVVVVVPPPDPVVVV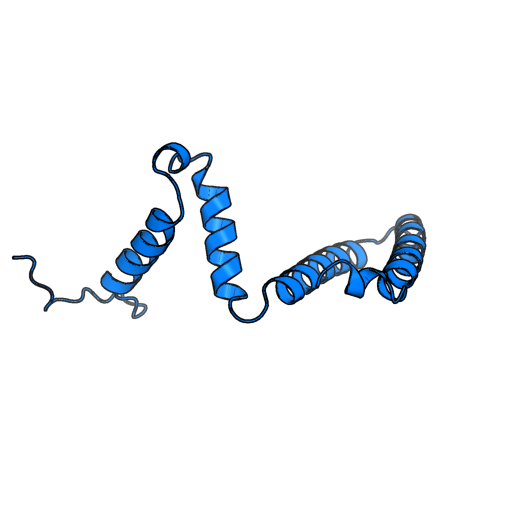VVVVVVVVVVVVVPPPVNVVVVD

Sequence (106 aa):
KVNRSISFVNLNGTHTNMIEGTWRGLKIRIQPRYRGIELIEKYLLEFIWRRKHENNLWQGLLDALLEIVSRIFNHIDDPKDFQVLSRVSKEWKQVLDHHSFWEYLT

pLDDT: mean 74.43, std 13.98, range [38.88, 91.94]

Secondary structure (DSSP, 8-state):
----S---B-TTS-BHHHHHHHHHHHHHHS-GGG-SHHHHHHHHHHHHHHHHTTT-HHHHHHHHHHHHHHHHHHT---HHHHHHHHHHHHHHHHHHHSTHHHHT--

Radius of gyratio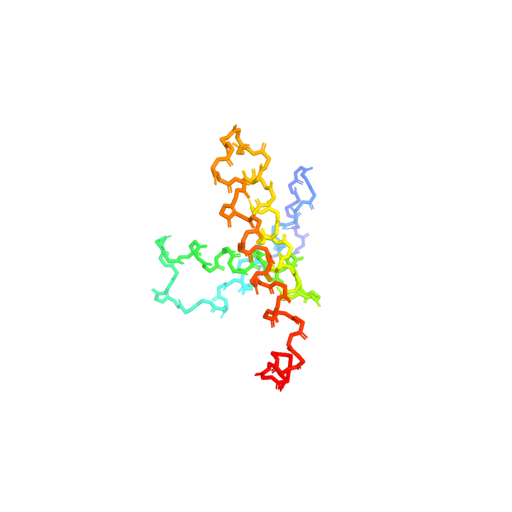n: 21.52 Å; chains: 1; bounding box: 46×35×58 Å